Protein AF-A0A936NU50-F1 (afdb_monomer_lite)

Structure (mmCIF, N/CA/C/O backbone):
data_AF-A0A936NU50-F1
#
_entry.id   AF-A0A936NU50-F1
#
loop_
_atom_site.group_PDB
_atom_site.id
_atom_site.type_symbol
_atom_site.label_atom_id
_atom_site.label_alt_id
_atom_site.label_comp_id
_atom_site.label_asym_id
_atom_site.label_entity_id
_atom_site.label_seq_id
_atom_site.pdbx_PDB_ins_code
_atom_site.Cartn_x
_atom_site.Cartn_y
_atom_site.Cartn_z
_atom_site.occupancy
_atom_site.B_iso_or_equiv
_atom_site.auth_seq_id
_atom_site.auth_comp_id
_atom_site.auth_asym_id
_atom_site.auth_atom_id
_atom_site.pdbx_PDB_model_num
ATOM 1 N N . MET A 1 1 ? 65.718 -3.354 26.258 1.00 39.34 1 MET A N 1
ATOM 2 C CA . MET A 1 1 ? 65.824 -1.990 26.816 1.00 39.34 1 MET A CA 1
ATOM 3 C C . MET A 1 1 ? 64.463 -1.358 26.561 1.00 39.34 1 MET A C 1
ATOM 5 O O . MET A 1 1 ? 64.141 -1.176 25.399 1.00 39.34 1 MET A O 1
ATOM 9 N N . SER A 1 2 ? 63.520 -1.492 27.502 1.00 41.97 2 SER A N 1
ATOM 10 C CA . SER A 1 2 ? 63.223 -0.506 28.571 1.00 41.97 2 SER A CA 1
ATOM 11 C C . SER A 1 2 ? 62.653 0.782 27.964 1.00 41.97 2 SER A C 1
ATOM 13 O O . SER A 1 2 ? 63.272 1.312 27.056 1.00 41.97 2 SER A O 1
ATOM 15 N N . ASN A 1 3 ? 61.531 1.359 28.380 1.00 38.62 3 ASN A N 1
ATOM 16 C CA . ASN A 1 3 ? 60.607 1.106 29.481 1.00 38.62 3 ASN A CA 1
ATOM 17 C C . ASN A 1 3 ? 59.268 1.796 29.146 1.00 38.62 3 ASN A C 1
ATOM 19 O O . ASN A 1 3 ? 59.191 2.603 28.223 1.00 38.62 3 ASN A O 1
ATOM 23 N N . SER A 1 4 ? 58.257 1.440 29.933 1.00 49.78 4 SER A N 1
ATOM 24 C CA . SER A 1 4 ? 56.994 2.130 30.203 1.00 49.78 4 SER A CA 1
ATOM 25 C C . SER A 1 4 ? 57.127 3.636 30.460 1.00 49.78 4 SER A C 1
ATOM 27 O O . SER A 1 4 ? 58.107 4.034 31.072 1.00 49.78 4 SER A O 1
ATOM 29 N N . ASP A 1 5 ? 56.087 4.396 30.108 1.00 49.19 5 ASP A N 1
ATOM 30 C CA . ASP A 1 5 ? 55.629 5.643 30.756 1.00 49.19 5 ASP A CA 1
ATOM 31 C C . ASP A 1 5 ? 54.178 5.841 30.260 1.00 49.19 5 ASP A C 1
ATOM 33 O O . ASP A 1 5 ? 53.939 6.074 29.079 1.00 49.19 5 ASP A O 1
ATOM 37 N N . GLU A 1 6 ? 53.136 5.391 30.957 1.00 49.31 6 GLU A N 1
ATOM 38 C CA . GLU A 1 6 ? 52.559 5.894 32.212 1.00 49.31 6 GLU A CA 1
ATOM 39 C C . GLU A 1 6 ? 51.989 7.326 32.095 1.00 49.31 6 GLU A C 1
ATOM 41 O O . GLU A 1 6 ? 52.686 8.323 31.934 1.00 49.31 6 GLU A O 1
ATOM 46 N N . ASN A 1 7 ? 50.653 7.364 32.117 1.00 53.88 7 ASN A N 1
ATOM 47 C CA . ASN A 1 7 ? 49.754 8.520 32.165 1.00 53.88 7 ASN A CA 1
ATOM 48 C C . ASN A 1 7 ? 49.977 9.323 33.466 1.00 53.88 7 ASN A C 1
ATOM 50 O O . ASN A 1 7 ? 50.366 8.722 34.467 1.00 53.88 7 ASN A O 1
ATOM 54 N N . PRO A 1 8 ? 49.600 10.613 33.547 1.00 52.22 8 PRO A N 1
ATOM 55 C CA . PRO A 1 8 ? 48.412 10.850 34.371 1.00 52.22 8 PRO A CA 1
ATOM 56 C C . PRO A 1 8 ? 47.516 12.023 33.939 1.00 52.22 8 PRO A C 1
ATOM 58 O O . PRO A 1 8 ? 47.916 13.180 33.819 1.00 52.22 8 PRO A O 1
ATOM 61 N N . ASN A 1 9 ? 46.238 11.671 33.859 1.00 51.78 9 ASN A N 1
ATOM 62 C CA . ASN A 1 9 ? 45.057 12.500 34.032 1.00 51.78 9 ASN A CA 1
ATOM 63 C C . ASN A 1 9 ? 45.161 13.367 35.308 1.00 51.78 9 ASN A C 1
ATOM 65 O O . ASN A 1 9 ? 45.349 12.828 36.401 1.00 51.78 9 ASN A O 1
ATOM 69 N N . GLN A 1 10 ? 45.018 14.689 35.172 1.00 52.97 10 GLN A N 1
ATOM 70 C CA . GLN A 1 10 ? 45.035 15.658 36.274 1.00 52.97 10 GLN A CA 1
ATOM 71 C C . GLN A 1 10 ? 43.649 16.280 36.501 1.00 52.97 10 GLN A C 1
ATOM 73 O O . GLN A 1 10 ? 43.049 16.800 35.565 1.00 52.97 10 GLN A O 1
ATOM 78 N N . GLY A 1 11 ? 43.244 16.298 37.778 1.00 40.91 11 GLY A N 1
ATOM 79 C CA . GLY A 1 11 ? 42.406 17.323 38.421 1.00 40.91 11 GLY A CA 1
ATOM 80 C C . GLY A 1 11 ? 40.883 17.168 38.294 1.00 40.91 11 GLY A C 1
ATOM 81 O O . GLY A 1 11 ? 40.370 16.843 37.237 1.00 40.91 11 GLY A O 1
ATOM 82 N N . GLU A 1 12 ? 40.053 17.388 39.314 1.00 47.41 12 GLU A N 1
ATOM 83 C CA . GLU A 1 12 ? 40.258 17.744 40.718 1.00 47.41 12 GLU A CA 1
ATOM 84 C C . GLU A 1 12 ? 39.026 17.295 41.525 1.00 47.41 12 GLU A C 1
ATOM 86 O O . GLU A 1 12 ? 37.893 17.335 41.043 1.00 47.41 12 GLU A O 1
ATOM 91 N N . ALA A 1 13 ? 39.260 16.883 42.772 1.00 42.62 13 ALA A N 1
ATOM 92 C CA . ALA A 1 13 ? 38.238 16.651 43.781 1.00 42.62 13 ALA A CA 1
ATOM 93 C C . ALA A 1 13 ? 37.987 17.955 44.560 1.00 42.62 13 ALA A C 1
ATOM 95 O O . ALA A 1 13 ? 38.905 18.484 45.180 1.00 42.62 13 ALA A O 1
ATOM 96 N N . GLY A 1 14 ? 36.745 18.445 44.567 1.00 40.34 14 GLY A N 1
ATOM 97 C CA . GLY A 1 14 ? 36.291 19.561 45.406 1.00 40.34 14 GLY A CA 1
ATOM 98 C C . GLY A 1 14 ? 35.128 19.117 46.295 1.00 40.34 14 GLY A C 1
ATOM 99 O O . GLY A 1 14 ? 34.152 18.559 45.799 1.00 40.34 14 GLY A O 1
ATOM 100 N N . GLY A 1 15 ? 35.258 19.308 47.610 1.00 36.72 15 GLY A N 1
ATOM 101 C CA . GLY A 1 15 ? 34.360 18.762 48.628 1.00 36.72 15 GLY A CA 1
ATOM 102 C C . GLY A 1 15 ? 33.365 19.746 49.261 1.00 36.72 15 GLY A C 1
ATOM 103 O O . GLY A 1 15 ? 33.642 20.934 49.384 1.00 36.72 15 GLY A O 1
ATOM 104 N N . GLY A 1 16 ? 32.272 19.157 49.772 1.00 41.41 16 GLY A N 1
ATOM 105 C CA . GLY A 1 16 ? 31.459 19.574 50.933 1.00 41.41 16 GLY A CA 1
ATOM 106 C C . GLY A 1 16 ? 30.298 20.562 50.694 1.00 41.41 16 GLY A C 1
ATOM 107 O O . GLY A 1 16 ? 30.298 21.252 49.680 1.00 41.41 16 GLY A O 1
ATOM 108 N N . PRO A 1 17 ? 29.333 20.711 51.638 1.00 46.22 17 PRO A N 1
ATOM 109 C CA . PRO A 1 17 ? 28.984 19.875 52.796 1.00 46.22 17 PRO A CA 1
ATOM 110 C C . PRO A 1 17 ? 27.525 19.344 52.776 1.00 46.22 17 PRO A C 1
ATOM 112 O O . PRO A 1 17 ? 26.625 19.906 52.159 1.00 46.22 17 PRO A O 1
ATOM 115 N N . LEU A 1 18 ? 27.297 18.256 53.518 1.00 49.22 18 LEU A N 1
ATOM 116 C CA . LEU A 1 18 ? 25.981 17.722 53.875 1.00 49.22 18 LEU A CA 1
ATOM 117 C C . LEU A 1 18 ? 25.374 18.538 55.028 1.00 49.22 18 LEU A C 1
ATOM 119 O O . LEU A 1 18 ? 25.871 18.467 56.148 1.00 49.22 18 LEU A O 1
ATOM 123 N N . THR A 1 19 ? 24.280 19.247 54.773 1.00 46.94 19 THR A N 1
ATOM 124 C CA . THR A 1 19 ? 23.337 19.820 55.757 1.00 46.94 19 THR A CA 1
ATOM 125 C C . THR A 1 19 ? 22.058 20.150 54.973 1.00 46.94 19 THR A C 1
ATOM 127 O O . THR A 1 19 ? 22.144 20.636 53.857 1.00 46.94 19 THR A O 1
ATOM 130 N N . GLN A 1 20 ? 20.822 19.906 55.397 1.00 44.00 20 GLN A N 1
ATOM 131 C CA . GLN A 1 20 ? 20.214 19.611 56.688 1.00 44.00 20 GLN A CA 1
ATOM 132 C C . GLN A 1 20 ? 18.866 18.930 56.389 1.00 44.00 20 GLN A C 1
ATOM 134 O O . GLN A 1 20 ? 18.114 19.411 55.543 1.00 44.00 20 GLN A O 1
ATOM 139 N N . SER A 1 21 ? 18.523 17.871 57.122 1.00 45.91 21 SER A N 1
ATOM 140 C CA . SER A 1 21 ? 17.117 17.512 57.323 1.00 45.91 21 SER A CA 1
ATOM 141 C C . SER A 1 21 ? 16.506 18.492 58.326 1.00 45.91 21 SER A C 1
ATOM 143 O O . SER A 1 21 ? 17.067 18.632 59.416 1.00 45.91 21 SER A O 1
ATOM 145 N N . PRO A 1 22 ? 15.344 19.100 58.057 1.00 45.12 22 PRO A N 1
ATOM 146 C CA . PRO A 1 22 ? 14.490 19.593 59.116 1.00 45.12 22 PRO A CA 1
ATOM 147 C C . PRO A 1 22 ? 13.537 18.471 59.540 1.00 45.12 22 PRO A C 1
ATOM 149 O O . PRO A 1 22 ? 12.685 18.017 58.780 1.00 45.12 22 PRO A O 1
ATOM 152 N N . ALA A 1 23 ? 13.697 18.017 60.781 1.00 42.28 23 ALA A N 1
ATOM 153 C CA . ALA A 1 23 ? 12.605 17.420 61.531 1.00 42.28 23 ALA A CA 1
ATOM 154 C C . ALA A 1 23 ? 11.706 18.542 62.077 1.00 42.28 23 ALA A C 1
ATOM 156 O O . ALA A 1 23 ? 12.222 19.558 62.543 1.00 42.28 23 ALA A O 1
ATOM 157 N N . SER A 1 24 ? 10.389 18.315 62.038 1.00 40.94 24 SER A N 1
ATOM 158 C CA . SER A 1 24 ? 9.262 18.984 62.734 1.00 40.94 24 SER A CA 1
ATOM 159 C C . SER A 1 24 ? 8.148 19.263 61.715 1.00 40.94 24 SER A C 1
ATOM 161 O O . SER A 1 24 ? 8.421 19.647 60.592 1.00 40.94 24 SER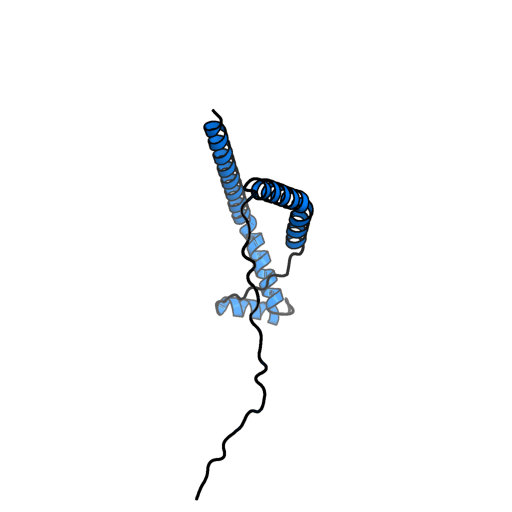 A O 1
ATOM 163 N N . SER A 1 25 ? 6.859 19.081 61.968 1.00 40.53 25 SER A N 1
ATOM 164 C CA . SER A 1 25 ? 6.096 18.765 63.170 1.00 40.53 25 SER A CA 1
ATOM 165 C C . SER A 1 25 ? 4.707 18.303 62.709 1.00 40.53 25 SER A C 1
ATOM 167 O O . SER A 1 25 ? 4.229 18.664 61.635 1.00 40.53 25 SER A O 1
ATOM 169 N N . SER A 1 26 ? 4.061 17.474 63.516 1.00 49.81 26 SER A N 1
ATOM 170 C CA . SER A 1 26 ? 2.702 16.992 63.303 1.00 49.81 26 SER A CA 1
ATOM 171 C C . SER A 1 26 ? 1.661 18.109 63.459 1.00 49.81 26 SER A C 1
ATOM 173 O O . SER A 1 26 ? 1.359 18.495 64.583 1.00 49.81 26 SER A O 1
ATOM 175 N N . SER A 1 27 ? 1.050 18.552 62.361 1.00 51.34 27 SER A N 1
ATOM 176 C CA . SER A 1 27 ? -0.411 18.688 62.236 1.00 51.34 27 SER A CA 1
ATOM 177 C C . SER A 1 27 ? -0.766 19.071 60.801 1.00 51.34 27 SER A C 1
ATOM 179 O O . SER A 1 27 ? -0.312 20.115 60.346 1.00 51.34 27 SER A O 1
ATOM 181 N N . LYS A 1 28 ? -1.576 18.242 60.133 1.00 47.81 28 LYS A N 1
ATOM 182 C CA . LYS A 1 28 ? -2.628 18.587 59.151 1.00 47.81 28 LYS A CA 1
ATOM 183 C C . LYS A 1 28 ? -2.822 17.428 58.171 1.00 47.81 28 LYS A C 1
ATOM 185 O O . LYS A 1 28 ? -2.422 17.471 57.018 1.00 47.81 28 LYS A O 1
ATOM 190 N N . ALA A 1 29 ? -3.540 16.409 58.636 1.00 50.69 29 ALA A N 1
ATOM 191 C CA . ALA A 1 29 ? -4.156 15.417 57.754 1.00 50.69 29 ALA A CA 1
ATOM 192 C C . ALA A 1 29 ? -5.30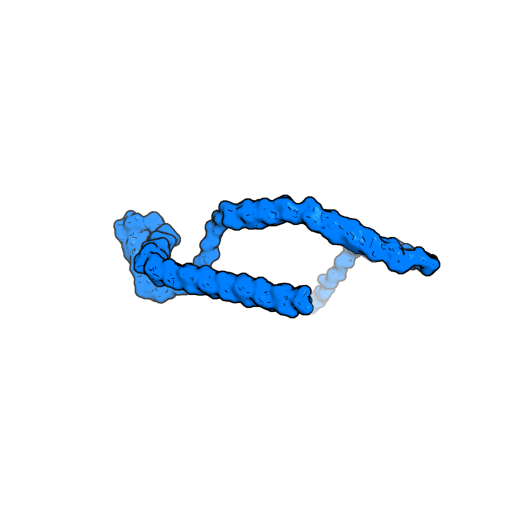1 16.013 56.893 1.00 50.69 29 ALA A C 1
ATOM 194 O O . ALA A 1 29 ? -5.898 15.297 56.099 1.00 50.69 29 ALA A O 1
ATOM 195 N N . GLY A 1 30 ? -5.615 17.308 57.060 1.00 51.66 30 GLY A N 1
ATOM 196 C CA . GLY A 1 30 ? -6.610 18.041 56.271 1.00 51.66 30 GLY A CA 1
ATOM 197 C C . GLY A 1 30 ? -6.042 18.831 55.085 1.00 51.66 30 GLY A C 1
ATOM 198 O O . GLY A 1 30 ? -6.715 18.914 54.070 1.00 51.66 30 GLY A O 1
ATOM 199 N N . GLU A 1 31 ? -4.804 19.347 55.151 1.00 54.22 31 GLU A N 1
ATOM 200 C CA . GLU A 1 31 ? -4.227 20.120 54.026 1.00 54.22 31 GLU A CA 1
ATOM 201 C C . GLU A 1 31 ? -3.935 19.229 52.816 1.00 54.22 31 GLU A C 1
ATOM 203 O O . GLU A 1 31 ? -4.134 19.633 51.679 1.00 54.22 31 GLU A O 1
ATOM 208 N N . THR A 1 32 ? -3.567 17.968 53.046 1.00 61.84 32 THR A N 1
ATOM 209 C CA . THR A 1 32 ? -3.182 17.059 51.962 1.00 61.84 32 THR A CA 1
ATOM 210 C C . THR A 1 32 ? -4.361 16.661 51.069 1.00 61.84 32 THR A C 1
ATOM 212 O O . THR A 1 32 ? -4.156 16.425 49.884 1.00 61.84 32 THR A O 1
ATOM 215 N N . LEU A 1 33 ? -5.594 16.586 51.593 1.00 60.28 33 LEU A N 1
ATOM 216 C CA . LEU A 1 33 ? -6.772 16.264 50.771 1.00 60.28 33 LEU A CA 1
ATOM 217 C C . LEU A 1 33 ? -7.245 17.462 49.940 1.00 60.28 33 LEU A C 1
ATOM 219 O O . LEU A 1 33 ? -7.602 17.275 48.777 1.00 60.28 33 LEU A O 1
ATOM 223 N N . ASP A 1 34 ? -7.213 18.669 50.506 1.00 66.75 34 ASP A N 1
ATOM 224 C CA . ASP A 1 34 ? -7.569 19.896 49.786 1.00 66.75 34 ASP A CA 1
ATOM 225 C C . ASP A 1 34 ? -6.517 20.256 48.718 1.00 66.75 34 ASP A C 1
ATOM 227 O O . ASP A 1 34 ? -6.865 20.685 47.613 1.00 66.75 34 ASP A O 1
ATOM 231 N N . ASP A 1 35 ? -5.237 19.972 48.976 1.00 67.19 35 ASP A N 1
ATOM 232 C CA . ASP A 1 35 ? -4.156 20.112 47.992 1.00 67.19 35 ASP A CA 1
ATOM 233 C C . ASP A 1 35 ? -4.294 19.108 46.838 1.00 67.19 35 ASP A C 1
ATOM 235 O O . ASP A 1 35 ? -4.096 19.444 45.667 1.00 67.19 35 ASP A O 1
ATOM 239 N N . ILE A 1 36 ? -4.704 17.871 47.132 1.00 68.50 36 ILE A N 1
ATOM 240 C CA . ILE A 1 36 ? -4.982 16.873 46.091 1.00 68.50 36 ILE A CA 1
ATOM 241 C C . ILE A 1 36 ? -6.222 17.280 45.281 1.00 68.50 36 ILE A C 1
ATOM 243 O O . ILE A 1 36 ? -6.209 17.180 44.054 1.00 68.50 36 ILE A O 1
ATOM 247 N N . ALA A 1 37 ? -7.275 17.786 45.928 1.00 73.81 37 ALA A N 1
ATOM 248 C CA . ALA A 1 37 ? -8.492 18.230 45.252 1.00 73.81 37 ALA A CA 1
ATOM 249 C C . ALA A 1 37 ? -8.248 19.444 44.340 1.00 73.81 37 ALA A C 1
ATOM 251 O O . ALA A 1 37 ? -8.736 19.473 43.205 1.00 73.81 37 ALA A O 1
ATOM 252 N N . SER A 1 38 ? -7.455 20.415 44.795 1.00 77.56 38 SER A N 1
ATOM 253 C CA . SER A 1 38 ? -7.073 21.580 43.990 1.00 77.56 38 SER A CA 1
ATOM 254 C C . SER A 1 38 ? -6.164 21.188 42.822 1.00 77.56 38 SER A C 1
ATOM 256 O O . SER A 1 38 ? -6.400 21.623 41.695 1.00 77.56 38 SER A O 1
ATOM 258 N N . THR A 1 39 ? -5.234 20.250 43.026 1.00 74.44 39 THR A N 1
ATOM 259 C CA . THR A 1 39 ? -4.388 19.711 41.949 1.00 74.44 39 THR A CA 1
ATOM 260 C C . THR A 1 39 ? -5.208 18.947 40.902 1.00 74.44 39 THR A C 1
ATOM 262 O O . THR A 1 39 ? -4.995 19.115 39.702 1.00 74.44 39 THR A O 1
ATOM 265 N N . LEU A 1 40 ? -6.193 18.141 41.316 1.00 68.50 40 LEU A N 1
ATOM 266 C CA . LEU A 1 40 ? -7.096 17.445 40.392 1.00 68.50 40 LEU A CA 1
ATOM 267 C C . LEU A 1 40 ? -7.979 18.422 39.605 1.00 68.50 40 LEU A C 1
ATOM 269 O O . LEU A 1 40 ? -8.216 18.213 38.413 1.00 68.50 40 LEU A O 1
ATOM 273 N N . ARG A 1 41 ? -8.428 19.513 40.236 1.00 74.31 41 ARG A N 1
ATOM 274 C CA . ARG A 1 41 ? -9.202 20.572 39.577 1.00 74.31 41 ARG A CA 1
ATOM 275 C C . ARG A 1 41 ? -8.364 21.339 38.553 1.00 74.31 41 ARG A C 1
ATOM 277 O O . ARG A 1 41 ? -8.848 21.599 37.450 1.00 74.31 41 ARG A O 1
ATOM 284 N N . ASP A 1 42 ? -7.113 21.637 38.882 1.00 70.31 42 ASP A N 1
ATOM 285 C CA . ASP A 1 42 ? -6.169 22.314 37.992 1.00 70.31 42 ASP A CA 1
ATOM 286 C C . ASP A 1 42 ? -5.741 21.440 36.812 1.00 70.31 42 ASP A C 1
ATOM 288 O O . ASP A 1 42 ? -5.524 21.948 35.709 1.00 70.31 42 ASP A O 1
ATOM 292 N N . LEU A 1 43 ? -5.665 20.120 37.007 1.00 65.50 43 LEU A N 1
ATOM 293 C CA . LEU A 1 43 ? -5.474 19.166 35.918 1.00 65.50 43 LEU A CA 1
ATOM 294 C C . LEU A 1 43 ? -6.701 19.122 35.004 1.00 65.50 43 LEU A C 1
ATOM 296 O O . LEU A 1 43 ? -6.531 19.196 33.792 1.00 65.50 43 LEU A O 1
ATOM 300 N N . PHE A 1 44 ? -7.919 19.080 35.556 1.00 67.75 44 PHE A N 1
ATOM 301 C CA . PHE A 1 44 ? -9.163 19.048 34.774 1.00 67.75 44 PHE A CA 1
ATOM 302 C C . PHE A 1 44 ? -9.383 20.335 33.960 1.00 67.75 44 PHE A C 1
ATOM 304 O O . PHE A 1 44 ? -9.793 20.280 32.802 1.00 67.75 44 PHE A O 1
ATOM 311 N N . ASN A 1 45 ? -9.038 21.494 34.528 1.00 70.06 45 ASN A N 1
ATOM 312 C CA . ASN A 1 45 ? -9.107 22.784 33.836 1.00 70.06 45 ASN A CA 1
ATOM 313 C C . ASN A 1 45 ? -8.002 22.956 32.762 1.00 70.06 45 ASN A C 1
ATOM 315 O O . ASN A 1 45 ? -8.128 23.829 31.908 1.00 70.06 45 ASN A O 1
ATOM 319 N N . ARG A 1 46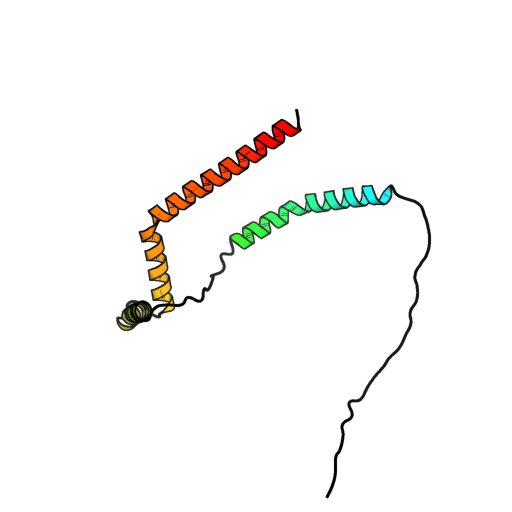 ? -6.949 22.118 32.760 1.00 61.44 46 ARG A N 1
ATOM 320 C CA . ARG A 1 46 ? -5.874 22.075 31.739 1.00 61.44 46 ARG A CA 1
ATOM 321 C C . ARG A 1 46 ? -6.133 21.096 30.580 1.00 61.44 46 ARG A C 1
ATOM 323 O O . ARG A 1 46 ? -5.327 21.033 29.652 1.00 61.44 46 ARG A O 1
ATOM 330 N N . VAL A 1 47 ? -7.237 20.341 30.596 1.00 56.25 47 VAL A N 1
ATOM 331 C CA . VAL A 1 47 ? -7.597 19.365 29.542 1.00 56.25 47 VAL A CA 1
ATOM 332 C C . VAL A 1 47 ? -8.099 19.958 28.202 1.00 56.25 47 VAL A C 1
ATOM 334 O O . VAL A 1 47 ? -8.042 19.230 27.211 1.00 56.25 47 VAL A O 1
ATOM 337 N N . PRO A 1 48 ? -8.509 21.237 28.044 1.00 57.94 48 PRO A N 1
ATOM 338 C CA . PRO A 1 48 ? -8.908 21.726 26.715 1.00 57.94 48 PRO A CA 1
ATOM 339 C C . PRO A 1 48 ? -7.747 21.773 25.706 1.00 57.94 48 PRO A C 1
ATOM 341 O O . PRO A 1 48 ? -7.911 21.415 24.539 1.00 57.94 48 PRO A O 1
ATOM 344 N N . ASP A 1 49 ? -6.548 22.147 26.161 1.00 55.91 49 ASP A N 1
ATOM 345 C CA . ASP A 1 49 ? -5.413 22.411 25.267 1.00 55.91 49 ASP A CA 1
ATOM 346 C C . ASP A 1 49 ? -4.671 21.135 24.841 1.00 55.91 49 ASP A C 1
ATOM 348 O O . ASP A 1 49 ? -3.949 21.125 23.841 1.00 55.91 49 ASP A O 1
ATOM 352 N N . THR A 1 50 ? -4.817 20.040 25.594 1.00 56.06 50 THR A N 1
ATOM 353 C CA . THR A 1 50 ? -4.121 18.771 25.327 1.00 56.06 50 THR A CA 1
ATOM 354 C C . THR A 1 50 ? -4.857 17.909 24.308 1.00 56.06 50 THR A C 1
ATOM 356 O O . THR A 1 50 ? -4.202 17.257 23.495 1.00 56.06 50 THR A O 1
ATOM 359 N N . VAL A 1 51 ? -6.194 17.964 24.279 1.00 59.22 51 VAL A N 1
ATOM 360 C CA . VAL A 1 51 ? -7.006 17.321 23.234 1.00 59.22 51 VAL A CA 1
ATOM 361 C C . VAL A 1 51 ? -6.813 18.045 21.900 1.00 59.22 51 VAL A C 1
ATOM 363 O O . VAL A 1 51 ? -6.569 17.388 20.891 1.00 59.22 51 VAL A O 1
ATOM 366 N N . GLY A 1 52 ? -6.795 19.384 21.904 1.00 56.38 52 GLY A N 1
ATOM 367 C CA . GLY A 1 52 ? -6.495 20.191 20.716 1.00 56.38 52 GLY A CA 1
ATOM 368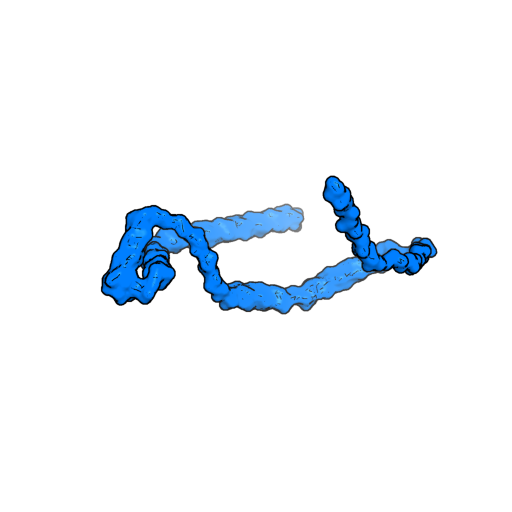 C C . GLY A 1 52 ? -5.122 19.871 20.122 1.00 56.38 52 GLY A C 1
ATOM 369 O O . GLY A 1 52 ? -5.029 19.561 18.942 1.00 56.38 52 GLY A O 1
ATOM 370 N N . LYS A 1 53 ? -4.070 19.809 20.950 1.00 57.59 53 LYS A N 1
ATOM 371 C CA . LYS A 1 53 ? -2.708 19.451 20.507 1.00 57.59 53 LYS A CA 1
ATOM 372 C C . LYS A 1 53 ? -2.550 17.988 20.087 1.00 57.59 53 LYS A C 1
ATOM 374 O O . LYS A 1 53 ? -1.681 17.688 19.271 1.00 57.59 53 LYS A O 1
ATOM 379 N N . ALA A 1 54 ? -3.337 17.065 20.644 1.00 59.44 54 ALA A N 1
ATOM 380 C CA . ALA A 1 54 ? -3.344 15.662 20.224 1.00 59.44 54 ALA A CA 1
ATOM 381 C C . ALA A 1 54 ? -4.031 15.488 18.861 1.00 59.44 54 ALA A C 1
ATOM 383 O O . ALA A 1 54 ? -3.512 14.771 18.008 1.00 59.44 54 ALA A O 1
ATOM 384 N N . VAL A 1 55 ? -5.135 16.204 18.629 1.00 57.47 55 VAL A N 1
ATOM 385 C CA . VAL A 1 55 ? -5.816 16.275 17.328 1.00 57.47 55 VAL A CA 1
ATOM 386 C C . VAL A 1 55 ? -4.943 17.001 16.301 1.00 57.47 55 VAL A C 1
ATOM 388 O O . VAL A 1 55 ? -4.763 16.503 15.199 1.00 57.47 55 VAL A O 1
ATOM 391 N N . GLU A 1 56 ? -4.293 18.103 16.668 1.00 54.41 56 GLU A N 1
ATOM 392 C CA . GLU A 1 56 ? -3.364 18.848 15.806 1.00 54.41 56 GLU A CA 1
ATOM 393 C C . GLU A 1 56 ? -2.095 18.031 15.477 1.00 54.41 56 GLU A C 1
ATOM 395 O O . GLU A 1 56 ? -1.590 18.081 14.358 1.00 54.41 56 GLU A O 1
ATOM 400 N N . ARG A 1 57 ? -1.621 17.175 16.399 1.00 56.28 57 ARG A N 1
ATOM 401 C CA . ARG A 1 57 ? -0.587 16.158 16.112 1.00 56.28 57 ARG A CA 1
ATOM 402 C C . ARG A 1 57 ? -1.075 15.035 15.204 1.00 56.28 57 ARG A C 1
ATOM 404 O O . ARG A 1 57 ? -0.267 14.538 14.430 1.00 56.28 57 ARG A O 1
ATOM 411 N N . ALA A 1 58 ? -2.341 14.635 15.301 1.00 55.38 58 ALA A N 1
ATOM 412 C CA . ALA A 1 58 ? -2.939 13.648 14.403 1.00 55.38 58 ALA A CA 1
ATOM 413 C C . ALA A 1 58 ? -3.177 14.223 12.993 1.00 55.38 58 ALA A C 1
ATOM 415 O O . ALA A 1 58 ? -3.068 13.495 12.012 1.00 55.38 58 ALA A O 1
ATOM 416 N N . MET A 1 59 ? -3.443 15.531 12.889 1.00 54.06 59 MET A N 1
ATOM 417 C CA . MET A 1 59 ? -3.559 16.259 11.618 1.00 54.06 59 MET A CA 1
ATOM 418 C C . MET A 1 59 ? -2.205 16.608 10.994 1.00 54.06 59 MET A C 1
ATOM 420 O O . MET A 1 59 ? -2.131 16.829 9.787 1.00 54.06 59 MET A O 1
ATOM 424 N N . ASN A 1 60 ? -1.122 16.606 11.773 1.00 51.84 60 ASN A N 1
ATOM 425 C CA . ASN A 1 60 ? 0.235 16.614 11.241 1.00 51.84 60 ASN A CA 1
ATOM 426 C C . ASN A 1 60 ? 0.583 15.191 10.781 1.00 51.84 60 ASN A C 1
ATOM 428 O O . ASN A 1 60 ? 1.353 14.486 11.438 1.00 51.84 60 ASN A O 1
ATOM 432 N N . VAL A 1 61 ? -0.063 14.749 9.696 1.00 54.59 61 VAL A N 1
ATOM 433 C CA . VAL A 1 61 ? 0.200 13.478 9.014 1.00 54.59 61 VAL A CA 1
ATOM 434 C C . VAL A 1 61 ? 1.665 13.497 8.602 1.00 54.59 61 VAL A C 1
ATOM 436 O O . VAL A 1 61 ? 2.044 14.078 7.592 1.00 54.59 61 VAL A O 1
ATOM 439 N N . ARG A 1 62 ? 2.521 12.940 9.454 1.00 64.06 62 ARG A N 1
ATOM 440 C CA . ARG A 1 62 ? 3.930 12.774 9.136 1.00 64.06 62 ARG A CA 1
ATOM 441 C C . ARG A 1 62 ? 4.016 11.671 8.101 1.00 64.06 62 ARG A C 1
ATOM 443 O O . ARG A 1 62 ? 3.513 10.571 8.346 1.00 64.06 62 ARG A O 1
ATOM 450 N N . ASP A 1 63 ? 4.684 11.960 6.991 1.00 70.12 63 ASP A N 1
ATOM 451 C CA . ASP A 1 63 ? 5.088 10.934 6.040 1.00 70.12 63 ASP A CA 1
ATOM 452 C C . ASP A 1 63 ? 5.778 9.807 6.815 1.00 70.12 63 ASP A C 1
ATOM 454 O O . ASP A 1 63 ? 6.785 10.008 7.502 1.00 70.12 63 ASP A O 1
ATOM 458 N N . THR A 1 64 ? 5.160 8.627 6.797 1.00 80.19 64 THR A N 1
ATOM 459 C CA . THR A 1 64 ? 5.636 7.470 7.551 1.00 80.19 64 THR A CA 1
ATOM 460 C C . THR A 1 64 ? 6.437 6.588 6.611 1.00 80.19 64 THR A C 1
ATOM 462 O O . THR A 1 64 ? 5.882 5.922 5.740 1.00 80.19 64 THR A O 1
ATOM 465 N N . THR A 1 65 ? 7.755 6.571 6.797 1.00 88.44 65 THR A N 1
ATOM 466 C CA . THR A 1 65 ? 8.643 5.677 6.051 1.00 88.44 65 THR A CA 1
ATOM 467 C C . THR A 1 65 ? 8.651 4.299 6.695 1.00 88.44 65 THR A C 1
ATOM 469 O O . THR A 1 65 ? 8.980 4.153 7.872 1.00 88.44 65 THR A O 1
ATOM 472 N N . VAL A 1 66 ? 8.347 3.276 5.902 1.00 88.88 66 VAL A N 1
ATOM 473 C CA . VAL A 1 66 ? 8.445 1.871 6.305 1.00 88.88 66 VAL A CA 1
ATOM 474 C C . VAL A 1 66 ? 9.537 1.172 5.503 1.00 88.88 66 VAL A C 1
ATOM 476 O O . VAL A 1 66 ? 9.630 1.333 4.288 1.00 88.88 66 VAL A O 1
ATOM 479 N N . LEU A 1 67 ? 10.374 0.381 6.178 1.00 93.56 67 LEU A N 1
ATOM 480 C CA . LEU A 1 67 ? 11.307 -0.526 5.512 1.00 93.56 67 LEU A CA 1
ATOM 481 C C . LEU A 1 67 ? 10.590 -1.855 5.261 1.00 93.56 67 LEU A C 1
ATOM 483 O O . LEU A 1 67 ? 10.198 -2.534 6.209 1.00 93.56 67 LEU A O 1
ATOM 487 N N . ILE A 1 68 ? 10.435 -2.234 3.994 1.00 92.31 68 ILE A N 1
ATOM 488 C CA . ILE A 1 68 ? 9.778 -3.482 3.594 1.00 92.31 68 ILE A CA 1
ATOM 489 C C . ILE A 1 68 ? 10.773 -4.417 2.910 1.00 92.31 68 ILE A C 1
ATOM 491 O O . ILE A 1 68 ? 11.644 -3.980 2.160 1.00 92.31 68 ILE A O 1
ATOM 495 N N . ARG A 1 69 ? 10.638 -5.722 3.159 1.00 95.81 69 ARG A N 1
ATOM 496 C CA . ARG A 1 69 ? 11.342 -6.747 2.382 1.00 95.81 69 ARG A CA 1
ATOM 497 C C . ARG A 1 69 ? 10.489 -7.115 1.178 1.00 95.81 69 ARG A C 1
ATOM 499 O O . ARG A 1 69 ? 9.311 -7.420 1.336 1.00 95.81 69 ARG A O 1
ATOM 506 N N . LEU A 1 70 ? 11.102 -7.116 0.003 1.00 96.12 70 LEU A N 1
ATOM 507 C CA . LEU A 1 70 ? 10.475 -7.541 -1.242 1.00 96.12 70 LEU A CA 1
ATOM 508 C C . LEU A 1 70 ? 11.076 -8.874 -1.683 1.00 96.12 70 LEU A C 1
ATOM 510 O O . LEU A 1 70 ? 12.230 -9.168 -1.371 1.00 96.12 70 LEU A O 1
ATOM 514 N N . SER A 1 71 ? 10.288 -9.677 -2.393 1.00 97.62 71 SER A N 1
ATOM 515 C CA . SER A 1 71 ? 10.832 -10.781 -3.181 1.00 97.62 71 SER A CA 1
ATOM 516 C C . SER A 1 71 ? 11.558 -10.232 -4.409 1.00 97.62 71 SER A C 1
ATOM 518 O O . SER A 1 71 ? 11.245 -9.130 -4.873 1.00 97.62 71 SER A O 1
ATOM 520 N N . ASP A 1 72 ? 12.475 -11.023 -4.965 1.00 97.94 72 ASP A N 1
ATOM 521 C CA . ASP A 1 72 ? 13.229 -10.651 -6.169 1.00 97.94 72 ASP A CA 1
ATOM 522 C C . ASP A 1 72 ? 12.280 -10.294 -7.323 1.00 97.94 72 ASP A C 1
ATOM 524 O O . ASP A 1 72 ? 12.376 -9.216 -7.895 1.00 97.94 72 ASP A O 1
ATOM 528 N N . ALA A 1 73 ? 11.243 -11.108 -7.552 1.00 97.81 73 ALA A N 1
ATOM 529 C CA . ALA A 1 73 ? 10.243 -10.851 -8.592 1.00 97.81 73 ALA A CA 1
ATOM 530 C C . ALA A 1 73 ? 9.505 -9.503 -8.430 1.00 97.81 73 ALA A C 1
ATOM 532 O O . ALA A 1 73 ? 9.237 -8.808 -9.414 1.00 97.81 73 ALA A O 1
ATOM 533 N N . THR A 1 74 ? 9.172 -9.110 -7.196 1.00 96.94 74 THR A N 1
ATOM 534 C CA . THR A 1 74 ? 8.534 -7.810 -6.933 1.00 96.94 74 THR A CA 1
ATOM 535 C C . THR A 1 74 ? 9.529 -6.666 -7.120 1.00 96.94 74 THR A C 1
ATOM 537 O O . THR A 1 74 ? 9.167 -5.626 -7.670 1.00 96.94 74 THR A O 1
ATOM 540 N N . SER A 1 75 ? 10.782 -6.855 -6.693 1.00 97.19 75 SER A N 1
ATOM 541 C CA . SER A 1 75 ? 11.865 -5.894 -6.925 1.00 97.19 75 SER A CA 1
ATOM 542 C C . SER A 1 75 ? 12.068 -5.642 -8.422 1.00 97.19 75 SER A C 1
ATOM 544 O O . SER A 1 75 ? 12.040 -4.488 -8.843 1.00 97.19 75 SER A O 1
ATOM 546 N N . ASP A 1 76 ? 12.165 -6.705 -9.220 1.00 98.25 76 ASP A N 1
ATOM 547 C CA . ASP A 1 76 ? 12.369 -6.640 -10.671 1.00 98.25 76 ASP A CA 1
ATOM 548 C C . ASP A 1 76 ? 11.200 -5.955 -11.389 1.00 98.25 76 ASP A C 1
ATOM 550 O O . ASP A 1 76 ? 11.390 -5.187 -12.335 1.00 98.25 76 ASP A O 1
ATOM 554 N N . SER A 1 77 ? 9.971 -6.186 -10.919 1.00 97.75 77 SER A N 1
ATOM 555 C CA . SER A 1 77 ? 8.780 -5.514 -11.451 1.00 97.75 77 SER A CA 1
ATOM 556 C C . SER A 1 77 ? 8.841 -4.000 -11.221 1.00 97.75 77 SER A C 1
ATOM 558 O O . SER A 1 77 ? 8.541 -3.223 -12.127 1.00 97.75 77 SER A O 1
ATOM 560 N N . ILE A 1 78 ? 9.280 -3.565 -10.035 1.00 97.81 78 ILE A N 1
ATOM 561 C CA . ILE A 1 78 ? 9.491 -2.141 -9.737 1.00 97.81 78 ILE A CA 1
ATOM 562 C C . ILE A 1 78 ? 10.599 -1.570 -10.623 1.00 97.81 78 ILE A C 1
ATOM 564 O O . ILE A 1 78 ? 10.429 -0.498 -11.206 1.00 97.81 78 ILE A O 1
ATOM 568 N N . ASP A 1 79 ? 11.715 -2.285 -10.756 1.00 98.12 79 ASP A N 1
ATOM 569 C CA . ASP A 1 79 ? 12.846 -1.836 -11.567 1.00 98.12 79 ASP A CA 1
ATOM 570 C C . ASP A 1 79 ? 12.470 -1.738 -13.051 1.00 98.12 79 ASP A C 1
ATOM 572 O O . ASP A 1 79 ? 12.897 -0.806 -13.734 1.00 98.12 79 ASP A O 1
ATOM 576 N N . THR A 1 80 ? 11.587 -2.613 -13.538 1.00 98.38 80 THR A N 1
ATOM 577 C CA . THR A 1 80 ? 11.028 -2.547 -14.895 1.00 98.38 80 THR A CA 1
ATOM 578 C C . THR A 1 80 ? 10.244 -1.255 -15.117 1.00 98.38 80 THR A C 1
ATOM 580 O O . THR A 1 80 ? 10.435 -0.592 -16.134 1.00 98.38 80 THR A O 1
ATOM 583 N N . LEU A 1 81 ? 9.399 -0.853 -14.162 1.00 97.94 81 LEU A N 1
ATOM 584 C CA . LEU A 1 81 ? 8.604 0.376 -14.267 1.00 97.94 81 LEU A CA 1
ATOM 585 C C . LEU A 1 81 ? 9.479 1.639 -14.304 1.00 97.94 81 LEU A C 1
ATOM 587 O O . LEU A 1 81 ? 9.194 2.575 -15.054 1.00 97.94 81 LEU A O 1
ATOM 591 N N . VAL A 1 82 ? 10.559 1.658 -13.522 1.00 98.38 82 VAL A N 1
ATOM 592 C CA . VAL A 1 82 ? 11.543 2.750 -13.542 1.00 98.38 82 VAL A CA 1
ATOM 593 C C . VAL A 1 82 ? 12.346 2.733 -14.845 1.00 98.38 82 VAL A C 1
ATOM 595 O O . VAL A 1 82 ? 12.497 3.768 -15.487 1.00 98.38 82 VAL A O 1
ATOM 598 N N . SER A 1 83 ? 12.811 1.560 -15.283 1.00 98.19 83 SER A N 1
ATOM 599 C CA . SER A 1 83 ? 13.597 1.408 -16.519 1.00 98.19 83 SER A CA 1
ATOM 600 C C . SER A 1 83 ? 12.799 1.769 -17.771 1.00 98.19 83 SER A C 1
ATOM 602 O O . SER A 1 83 ? 13.354 2.304 -18.726 1.00 98.19 83 SER A O 1
ATOM 604 N N . ALA A 1 84 ? 11.487 1.527 -17.757 1.00 98.12 84 ALA A N 1
ATOM 605 C CA . ALA A 1 84 ? 10.567 1.950 -18.807 1.00 98.12 84 ALA A CA 1
ATOM 606 C C . ALA A 1 84 ? 10.287 3.468 -18.801 1.00 98.12 84 ALA A C 1
ATOM 608 O O . ALA A 1 84 ? 9.587 3.962 -19.681 1.00 98.12 84 ALA A O 1
ATOM 609 N N . GLY A 1 85 ? 10.801 4.210 -17.813 1.00 97.44 85 GLY A N 1
ATOM 610 C CA . GLY A 1 85 ? 10.604 5.653 -17.673 1.00 97.44 85 GLY A CA 1
ATOM 611 C C . GLY A 1 85 ? 9.220 6.060 -17.163 1.00 97.44 85 GLY A C 1
ATOM 612 O O . GLY A 1 85 ? 8.894 7.243 -17.205 1.00 97.44 85 GLY A O 1
ATOM 613 N N . ILE A 1 86 ? 8.406 5.113 -16.677 1.00 97.75 86 ILE A N 1
ATOM 614 C CA . ILE A 1 86 ? 7.060 5.396 -16.147 1.00 97.75 86 ILE A CA 1
ATOM 615 C C . ILE A 1 86 ? 7.164 6.146 -14.814 1.00 97.75 86 ILE A C 1
ATOM 617 O O . ILE A 1 86 ? 6.395 7.069 -14.556 1.00 97.75 86 ILE A O 1
ATOM 621 N N . PHE A 1 87 ? 8.145 5.779 -13.985 1.00 98.12 87 PHE A N 1
ATOM 622 C CA . PHE A 1 87 ? 8.428 6.441 -12.713 1.00 98.12 87 PHE A CA 1
ATOM 623 C C . PHE A 1 87 ? 9.870 6.921 -12.645 1.00 98.12 87 PHE A C 1
ATOM 625 O O . PHE A 1 87 ? 10.782 6.308 -13.198 1.00 98.12 87 PHE A O 1
ATOM 632 N N . ARG A 1 88 ? 10.082 8.008 -11.899 1.00 97.00 88 ARG A N 1
ATOM 633 C CA . ARG A 1 88 ? 11.399 8.634 -11.739 1.00 97.00 88 ARG A CA 1
ATOM 634 C C . ARG A 1 88 ? 12.329 7.840 -10.819 1.00 97.00 88 ARG A C 1
ATOM 636 O O . ARG A 1 88 ? 13.545 7.998 -10.892 1.00 97.00 88 ARG A O 1
ATOM 643 N N . GLY A 1 89 ? 11.767 7.001 -9.953 1.00 97.56 89 GLY A N 1
ATOM 644 C CA . GLY A 1 89 ? 12.522 6.167 -9.030 1.00 97.56 89 GLY A CA 1
ATOM 645 C C . GLY A 1 89 ? 11.675 5.079 -8.378 1.00 97.56 89 GLY A C 1
ATOM 646 O O . GLY A 1 89 ? 10.448 5.068 -8.470 1.00 97.56 89 GLY A O 1
ATOM 647 N N . ARG A 1 90 ? 12.360 4.154 -7.697 1.00 96.81 90 ARG A N 1
ATOM 648 C CA . ARG A 1 90 ? 11.745 2.964 -7.087 1.00 96.81 90 ARG A CA 1
ATOM 649 C C . ARG A 1 90 ? 10.743 3.302 -5.986 1.00 96.81 90 ARG A C 1
ATOM 651 O O . ARG A 1 90 ? 9.735 2.619 -5.866 1.00 96.81 90 ARG A O 1
ATOM 658 N N . ALA A 1 91 ? 11.023 4.338 -5.194 1.00 95.12 91 ALA A N 1
ATOM 659 C CA . ALA A 1 91 ? 10.133 4.777 -4.121 1.00 95.12 91 ALA A CA 1
ATOM 660 C C . ALA A 1 91 ? 8.782 5.255 -4.675 1.00 95.12 91 ALA A C 1
ATOM 662 O O . ALA A 1 91 ? 7.748 4.822 -4.179 1.00 95.12 91 ALA A O 1
ATOM 663 N N . ASP A 1 92 ? 8.798 6.054 -5.747 1.00 95.50 92 ASP A N 1
ATOM 664 C CA . ASP A 1 92 ? 7.583 6.560 -6.397 1.00 95.50 92 ASP A CA 1
ATOM 665 C C . ASP A 1 92 ? 6.753 5.410 -6.986 1.00 95.50 92 ASP A C 1
ATOM 667 O O . ASP A 1 92 ? 5.548 5.326 -6.759 1.00 95.50 92 ASP A O 1
ATOM 671 N N . ALA A 1 93 ? 7.411 4.478 -7.685 1.00 97.38 93 ALA A N 1
ATOM 672 C CA . ALA A 1 93 ? 6.760 3.289 -8.234 1.00 97.38 93 ALA A CA 1
ATOM 673 C C . ALA A 1 93 ? 6.156 2.402 -7.131 1.00 97.38 93 ALA A C 1
ATOM 675 O O . ALA A 1 93 ? 5.027 1.933 -7.256 1.00 97.38 93 ALA A O 1
ATOM 676 N N . ALA A 1 94 ? 6.887 2.182 -6.033 1.00 96.62 94 ALA A N 1
ATOM 677 C CA . ALA A 1 94 ? 6.406 1.390 -4.907 1.00 96.62 94 ALA A CA 1
ATOM 678 C C . ALA A 1 94 ? 5.219 2.059 -4.202 1.00 96.62 94 ALA A C 1
ATOM 680 O O . ALA A 1 94 ? 4.230 1.386 -3.919 1.00 96.62 94 ALA A O 1
ATOM 681 N N . ALA A 1 95 ? 5.289 3.371 -3.956 1.00 95.06 95 ALA A N 1
ATOM 682 C CA . ALA A 1 95 ? 4.197 4.131 -3.355 1.00 95.06 95 ALA A CA 1
ATOM 683 C C . ALA A 1 95 ? 2.926 4.042 -4.210 1.00 95.06 95 ALA A C 1
ATOM 685 O O . ALA A 1 95 ? 1.864 3.709 -3.687 1.00 95.06 95 ALA A O 1
ATOM 686 N N . PHE A 1 96 ? 3.060 4.232 -5.526 1.00 96.31 96 PHE A N 1
ATOM 687 C CA . PHE A 1 96 ? 1.956 4.079 -6.471 1.00 96.31 96 PHE A CA 1
ATOM 688 C C . PHE A 1 96 ? 1.332 2.678 -6.411 1.00 96.31 96 PHE A C 1
ATOM 690 O O . PHE A 1 96 ? 0.121 2.543 -6.261 1.00 96.31 96 PHE A O 1
ATOM 697 N N . LEU A 1 97 ? 2.148 1.622 -6.483 1.00 96.75 97 LEU A N 1
ATOM 698 C CA . LEU A 1 97 ? 1.648 0.244 -6.454 1.00 96.75 97 LEU A CA 1
ATOM 699 C C . LEU A 1 97 ? 0.956 -0.104 -5.130 1.00 96.75 97 LEU A C 1
ATOM 701 O O . LEU A 1 97 ? -0.039 -0.828 -5.132 1.00 96.75 97 LEU A O 1
ATOM 705 N N . VAL A 1 98 ? 1.458 0.406 -4.002 1.00 95.88 98 VAL A N 1
ATOM 706 C CA . VAL A 1 98 ? 0.814 0.232 -2.692 1.00 95.88 98 VAL A CA 1
ATOM 707 C C . VAL A 1 98 ? -0.540 0.938 -2.663 1.00 95.88 98 VAL A C 1
ATOM 709 O O . VAL A 1 98 ? -1.521 0.344 -2.217 1.00 95.88 98 VAL A O 1
ATOM 712 N N . GLU A 1 99 ? -0.622 2.168 -3.168 1.00 95.56 99 GLU A N 1
ATOM 713 C CA . GLU A 1 99 ? -1.873 2.927 -3.218 1.00 95.56 99 GLU A CA 1
ATOM 714 C C . GLU A 1 99 ? -2.922 2.238 -4.104 1.00 95.56 99 GLU A C 1
ATOM 716 O O . GLU A 1 99 ? -4.065 2.043 -3.683 1.00 95.56 99 GLU A O 1
ATOM 721 N N . GLU A 1 100 ? -2.530 1.791 -5.298 1.00 97.50 100 GLU A N 1
ATOM 722 C CA . GLU A 1 100 ? -3.414 1.042 -6.193 1.00 97.50 100 GLU A CA 1
ATOM 723 C C . GLU A 1 100 ? -3.824 -0.310 -5.599 1.00 97.50 100 GLU A C 1
ATOM 725 O O . GLU A 1 100 ? -4.983 -0.711 -5.710 1.00 97.50 100 GLU A O 1
ATOM 730 N N . GLY A 1 101 ? -2.921 -0.984 -4.882 1.00 97.00 101 GLY A N 1
ATOM 731 C CA . GLY A 1 101 ? -3.244 -2.192 -4.125 1.00 97.00 101 GLY A CA 1
ATOM 732 C C . GLY A 1 101 ? -4.309 -1.946 -3.052 1.00 97.00 101 GLY A C 1
ATOM 733 O O . GLY A 1 101 ? -5.245 -2.737 -2.917 1.00 97.00 101 GLY A O 1
ATOM 734 N N . ILE A 1 102 ? -4.221 -0.826 -2.326 1.00 96.31 102 ILE A N 1
ATOM 735 C CA . ILE A 1 102 ? -5.225 -0.430 -1.327 1.00 96.31 102 ILE A CA 1
ATOM 736 C C . ILE A 1 102 ? -6.570 -0.140 -2.002 1.00 96.31 102 ILE A C 1
ATOM 738 O O . ILE A 1 102 ? -7.599 -0.652 -1.554 1.00 96.31 102 ILE A O 1
ATOM 742 N N . LYS A 1 103 ? -6.580 0.621 -3.104 1.00 97.00 103 LYS A N 1
ATOM 743 C CA . LYS A 1 103 ? -7.803 0.932 -3.866 1.00 97.00 103 LYS A CA 1
ATOM 744 C C . LYS A 1 103 ? -8.473 -0.329 -4.409 1.00 97.00 103 LYS A C 1
ATOM 746 O O . LYS A 1 103 ? -9.686 -0.501 -4.251 1.00 97.00 103 LYS A O 1
ATOM 751 N N . ALA A 1 104 ? -7.689 -1.239 -4.985 1.00 98.12 104 ALA A N 1
ATOM 752 C CA . ALA A 1 104 ? -8.171 -2.517 -5.499 1.00 98.12 104 ALA A CA 1
ATOM 753 C C . ALA A 1 104 ? -8.816 -3.380 -4.400 1.00 98.12 104 ALA A C 1
ATOM 755 O O . ALA A 1 104 ? -9.752 -4.130 -4.670 1.00 98.12 104 ALA A O 1
ATOM 756 N N . GLN A 1 105 ? -8.357 -3.240 -3.153 1.00 97.69 105 GLN A N 1
ATOM 757 C CA . GLN A 1 105 ? -8.889 -3.944 -1.983 1.00 97.69 105 GLN A CA 1
ATOM 758 C C . GLN A 1 105 ? -9.890 -3.110 -1.162 1.00 97.69 105 GLN A C 1
ATOM 760 O O . GLN A 1 105 ? -10.221 -3.479 -0.035 1.00 97.69 105 GLN A O 1
ATOM 765 N N . SER A 1 106 ? -10.426 -2.014 -1.708 1.00 96.38 106 SER A N 1
ATOM 766 C CA . SER A 1 106 ? -11.354 -1.103 -1.012 1.00 96.38 106 SER A CA 1
ATOM 767 C C . SER A 1 106 ? -12.529 -1.810 -0.325 1.00 96.38 106 SER A C 1
ATOM 769 O O . SER A 1 106 ? -12.841 -1.510 0.825 1.00 96.38 106 SER A O 1
ATOM 771 N N . GLN A 1 107 ? -13.144 -2.805 -0.974 1.00 97.50 107 GLN A N 1
ATOM 772 C CA . GLN A 1 107 ? -14.245 -3.573 -0.376 1.00 97.50 107 GLN A CA 1
ATOM 773 C C . GLN A 1 107 ? -13.825 -4.355 0.875 1.00 97.50 107 GLN A C 1
ATOM 775 O O . GLN A 1 107 ? -14.611 -4.481 1.813 1.00 97.50 107 GLN A O 1
ATOM 780 N N . LEU A 1 108 ? -12.607 -4.903 0.896 1.00 97.62 108 LEU A N 1
ATOM 781 C CA . LEU A 1 108 ? -12.080 -5.609 2.062 1.00 97.62 108 LEU A CA 1
ATOM 782 C C . LEU A 1 108 ? -11.894 -4.632 3.224 1.00 97.62 108 LEU A C 1
ATOM 784 O O . LEU A 1 108 ? -12.360 -4.905 4.329 1.00 97.62 108 LEU A O 1
ATOM 788 N N . PHE A 1 109 ? -11.267 -3.484 2.962 1.00 97.19 109 PHE A N 1
ATOM 789 C CA . PHE A 1 109 ? -11.078 -2.448 3.974 1.00 97.19 109 PHE A CA 1
ATOM 790 C C . PHE A 1 109 ? -12.409 -1.927 4.517 1.00 97.19 109 PHE A C 1
ATOM 792 O O . PHE A 1 109 ? -12.537 -1.797 5.732 1.00 97.19 109 PHE A O 1
ATOM 799 N N . GLN A 1 110 ? -13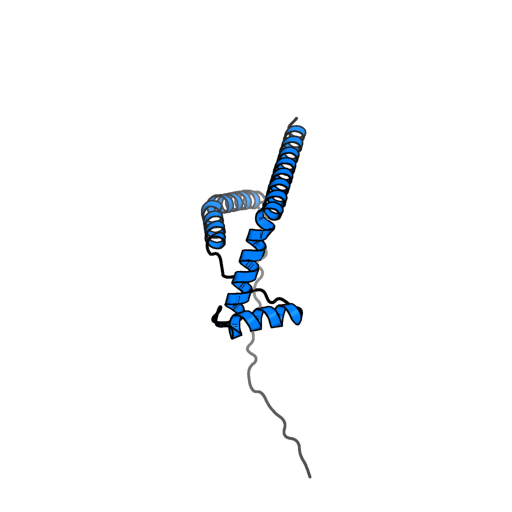.415 -1.723 3.660 1.00 97.56 110 GLN A N 1
ATOM 800 C CA . GLN A 1 110 ? -14.749 -1.315 4.101 1.00 97.56 110 GLN A CA 1
ATOM 801 C C . GLN A 1 110 ? -15.357 -2.338 5.067 1.00 97.56 110 GLN A C 1
ATOM 803 O O . GLN A 1 110 ? -15.778 -1.977 6.159 1.00 97.56 110 GLN A O 1
ATOM 808 N N . ARG A 1 111 ? -15.321 -3.633 4.727 1.00 98.06 111 ARG A N 1
ATOM 809 C CA . ARG A 1 111 ? -15.840 -4.694 5.611 1.00 98.06 111 ARG A CA 1
ATOM 810 C C . ARG A 1 111 ? -15.114 -4.742 6.955 1.00 98.06 111 ARG A C 1
ATOM 812 O O . ARG A 1 111 ? -15.745 -4.991 7.979 1.00 98.06 111 ARG A O 1
ATOM 819 N N . ILE A 1 112 ? -13.796 -4.534 6.956 1.00 97.88 112 ILE A N 1
ATOM 820 C CA . ILE A 1 112 ? -13.004 -4.456 8.190 1.00 97.88 112 ILE A CA 1
ATOM 821 C C . ILE A 1 112 ? -13.463 -3.258 9.029 1.00 97.88 112 ILE A C 1
ATOM 823 O O . ILE A 1 112 ? -13.705 -3.420 10.222 1.00 97.88 112 ILE A O 1
ATOM 827 N N . GLN A 1 113 ? -13.620 -2.082 8.416 1.00 97.25 113 GLN A N 1
ATOM 828 C CA . GLN A 1 113 ? -14.085 -0.874 9.102 1.00 97.25 113 GLN A CA 1
ATOM 829 C C . GLN A 1 113 ? -15.480 -1.064 9.700 1.00 97.25 113 GLN A C 1
ATOM 831 O O . GLN A 1 113 ? -15.658 -0.808 10.888 1.00 97.25 113 GLN A O 1
ATOM 836 N N . ASP A 1 114 ? -16.426 -1.603 8.928 1.00 97.81 114 ASP A N 1
ATOM 837 C CA . ASP A 1 114 ? -17.791 -1.867 9.392 1.00 97.81 114 ASP A CA 1
ATOM 838 C C . ASP A 1 114 ? -17.789 -2.759 10.644 1.00 97.81 114 ASP A C 1
ATOM 840 O O . ASP A 1 114 ? -18.486 -2.489 11.625 1.00 97.81 114 ASP A O 1
ATOM 844 N N . LYS A 1 115 ? -16.955 -3.809 10.646 1.00 98.00 115 LYS A N 1
ATOM 845 C CA . LYS A 1 115 ? -16.832 -4.728 11.785 1.00 98.00 115 LYS A CA 1
ATOM 846 C C . LYS A 1 115 ? -16.146 -4.102 12.991 1.00 98.00 115 LYS A C 1
ATOM 848 O O . LYS A 1 115 ? -16.550 -4.376 14.118 1.00 98.00 115 LYS A O 1
ATOM 853 N N . LEU A 1 116 ? -15.148 -3.246 12.785 1.00 97.62 116 LEU A N 1
ATOM 854 C CA . LEU A 1 116 ? -14.533 -2.489 13.876 1.00 97.62 116 LEU A CA 1
ATOM 855 C C . LEU A 1 116 ? -15.535 -1.520 14.519 1.00 97.62 116 LEU A C 1
ATOM 857 O O . LEU A 1 116 ? -15.587 -1.430 15.743 1.00 97.62 116 LEU A O 1
ATOM 861 N N . THR A 1 117 ? -16.374 -0.850 13.724 1.00 97.25 117 THR A N 1
ATOM 862 C CA . THR A 1 117 ? -17.442 0.018 14.241 1.00 97.25 117 THR A CA 1
ATOM 863 C C . THR A 1 117 ? -18.470 -0.765 15.054 1.00 97.25 117 THR A C 1
ATOM 865 O O . THR A 1 117 ? -18.886 -0.312 16.119 1.00 97.25 117 THR A O 1
ATOM 868 N N . GLU A 1 118 ? -18.854 -1.957 14.593 1.00 97.38 118 GLU A N 1
ATOM 869 C CA . GLU A 1 118 ? -19.751 -2.845 15.338 1.00 97.38 118 GLU A CA 1
ATOM 870 C C . GLU A 1 118 ? -19.145 -3.258 16.689 1.00 97.38 118 GLU A C 1
ATOM 872 O O . GLU A 1 118 ? -19.824 -3.193 17.713 1.00 97.38 118 GLU A O 1
ATOM 877 N N . ILE A 1 119 ? -17.854 -3.608 16.713 1.00 97.44 119 ILE A N 1
ATOM 878 C CA . ILE A 1 119 ? -17.134 -3.933 17.951 1.00 97.44 119 ILE A CA 1
ATOM 879 C C . ILE A 1 119 ? -17.155 -2.751 18.922 1.00 97.44 119 ILE A C 1
ATOM 881 O O . ILE A 1 119 ? -17.470 -2.943 20.093 1.00 97.44 119 ILE A O 1
ATOM 885 N N . GLU A 1 120 ? -16.846 -1.536 18.471 1.00 96.12 120 GLU A N 1
ATOM 886 C CA . GLU A 1 120 ? -16.846 -0.363 19.356 1.00 96.12 120 GLU A CA 1
ATOM 887 C C . GLU A 1 120 ? -18.246 -0.061 19.906 1.00 96.12 120 GLU A C 1
ATOM 889 O O . GLU A 1 120 ? -18.391 0.162 21.108 1.00 96.12 120 GLU A O 1
ATOM 894 N N . LYS A 1 121 ? -19.295 -0.192 19.084 1.00 96.56 121 LYS A N 1
ATOM 895 C CA . LYS A 1 121 ? -20.681 -0.073 19.554 1.00 96.56 121 LYS A CA 1
ATOM 896 C C . LYS A 1 121 ? -20.995 -1.088 20.657 1.00 96.56 121 LYS A C 1
ATOM 898 O O . LYS A 1 121 ? -21.521 -0.710 21.700 1.00 96.56 121 LYS A O 1
ATOM 903 N N . LEU A 1 122 ? -20.635 -2.357 20.462 1.00 97.00 122 LEU A N 1
ATOM 904 C CA . LEU A 1 122 ? -20.843 -3.403 21.468 1.00 97.00 122 LEU A CA 1
ATOM 905 C C . LEU A 1 122 ? -20.056 -3.127 22.76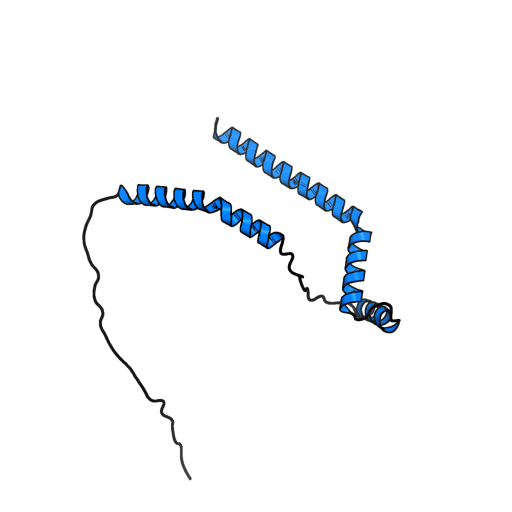0 1.00 97.00 122 LEU A C 1
ATOM 907 O O . LEU A 1 122 ? -20.560 -3.362 23.859 1.00 97.00 122 LEU A O 1
ATOM 911 N N . ARG A 1 123 ? -18.826 -2.605 22.654 1.00 94.81 123 ARG A N 1
ATOM 912 C CA . ARG A 1 123 ? -18.015 -2.212 23.821 1.00 94.81 123 ARG A CA 1
ATOM 913 C C . ARG A 1 123 ? -18.666 -1.079 24.601 1.00 94.81 123 ARG A C 1
ATOM 915 O O . ARG A 1 123 ? -18.618 -1.090 25.832 1.00 94.81 123 ARG A O 1
ATOM 922 N N . ASP A 1 124 ? -19.269 -0.122 23.910 1.00 95.19 124 ASP A N 1
ATOM 923 C CA . ASP A 1 124 ? -19.978 0.975 24.551 1.00 95.19 124 ASP A CA 1
ATOM 924 C C . ASP A 1 124 ? -21.284 0.507 25.188 1.00 95.19 124 ASP A C 1
ATOM 926 O O . ASP A 1 124 ? -21.534 0.854 26.341 1.00 95.19 124 ASP A O 1
ATOM 930 N N . GLU A 1 125 ? -22.075 -0.332 24.520 1.00 94.06 125 GLU A N 1
ATOM 931 C CA . GLU A 1 125 ? -23.284 -0.936 25.100 1.00 94.06 125 GLU A CA 1
ATOM 932 C C . GLU A 1 125 ? -22.973 -1.680 26.408 1.00 94.06 125 GLU A C 1
ATOM 934 O O . GLU A 1 125 ? -23.618 -1.427 27.427 1.00 94.06 125 GLU A O 1
ATOM 939 N N . LEU A 1 126 ? -21.918 -2.501 26.421 1.00 93.38 126 LEU A N 1
ATOM 940 C CA . LEU A 1 126 ? -21.449 -3.206 27.618 1.00 93.38 126 LEU A CA 1
ATOM 941 C C . LEU A 1 126 ? -21.066 -2.238 28.752 1.00 93.38 126 LEU A C 1
ATOM 943 O O . LEU A 1 126 ? -21.402 -2.447 29.917 1.00 93.38 126 LEU A O 1
ATOM 947 N N . ARG A 1 127 ? -20.350 -1.153 28.433 1.00 93.00 127 ARG A N 1
ATOM 948 C CA . ARG A 1 127 ? -19.970 -0.138 29.431 1.00 93.00 127 ARG A CA 1
ATOM 949 C C . ARG A 1 127 ? -21.189 0.566 30.022 1.00 93.00 127 ARG A C 1
ATOM 951 O O . ARG A 1 127 ? -21.148 0.934 31.195 1.00 93.00 127 ARG A O 1
ATOM 958 N N . HIS A 1 128 ? -22.235 0.783 29.228 1.00 92.31 128 HIS A N 1
ATOM 959 C CA . HIS A 1 128 ? -23.468 1.409 29.697 1.00 92.31 128 HIS A CA 1
ATOM 960 C C . HIS A 1 128 ? -24.288 0.457 30.574 1.00 92.31 128 HIS A C 1
ATOM 962 O O . HIS A 1 128 ? -24.723 0.890 31.638 1.00 92.31 128 HIS A O 1
ATOM 968 N N . SER A 1 129 ? -24.425 -0.821 30.199 1.00 86.56 129 SER A N 1
ATOM 969 C CA . SER A 1 129 ? -25.189 -1.800 30.989 1.00 86.56 129 SER A CA 1
ATOM 970 C C . SER A 1 129 ? -24.569 -2.053 32.367 1.00 86.56 129 SER A C 1
ATOM 972 O O . SER A 1 129 ? -25.260 -2.085 33.377 1.00 86.56 129 SER A O 1
ATOM 974 N N . VAL A 1 130 ? -23.239 -2.145 32.451 1.00 90.19 130 VAL A N 1
ATOM 975 C CA . VAL A 1 130 ? -22.559 -2.327 33.746 1.00 90.19 130 VAL A CA 1
ATOM 976 C C . VAL A 1 130 ? -22.681 -1.076 34.625 1.00 90.19 130 VAL A C 1
ATOM 978 O O . VAL A 1 130 ? -22.809 -1.185 35.841 1.00 90.19 130 VAL A O 1
ATOM 981 N N . LYS A 1 131 ? -22.668 0.130 34.040 1.00 78.94 131 LYS A N 1
ATOM 982 C CA . LYS A 1 131 ? -22.874 1.373 34.803 1.00 78.94 131 LYS A CA 1
ATOM 983 C C . LYS A 1 131 ? -24.294 1.499 35.348 1.00 78.94 131 LYS A C 1
ATOM 985 O O . LYS A 1 131 ? -24.438 2.012 36.454 1.00 78.94 131 LYS A O 1
ATOM 990 N N . SER A 1 132 ? -25.311 1.062 34.601 1.00 70.94 132 SER A N 1
ATOM 991 C CA . SER A 1 132 ? -26.695 1.067 35.089 1.00 70.94 132 SER A CA 1
ATOM 992 C C . SER A 1 132 ? -26.899 0.076 36.232 1.00 70.94 132 SER A C 1
ATOM 994 O O . SER A 1 132 ? -27.577 0.412 37.196 1.00 70.94 132 SER A O 1
ATOM 996 N N . ASP A 1 133 ? -26.253 -1.089 36.173 1.00 66.62 133 ASP A N 1
ATOM 997 C CA . ASP A 1 133 ? -26.410 -2.138 37.188 1.00 66.62 133 ASP A CA 1
ATOM 998 C C . ASP A 1 133 ? -25.673 -1.822 38.501 1.00 66.62 133 ASP A C 1
ATOM 1000 O O . ASP A 1 133 ? -26.074 -2.286 39.560 1.00 66.62 133 ASP A O 1
ATOM 1004 N N . VAL A 1 134 ? -24.608 -1.013 38.463 1.00 71.94 134 VAL A N 1
ATOM 1005 C CA . VAL A 1 134 ? -23.864 -0.576 39.666 1.00 71.94 134 VAL A CA 1
ATOM 1006 C C . VAL A 1 134 ? -24.552 0.597 40.393 1.00 71.94 134 VAL A C 1
ATOM 1008 O O . VAL A 1 134 ? -24.191 0.914 41.525 1.00 71.94 134 VAL A O 1
ATOM 1011 N N . GLN A 1 135 ? -25.522 1.265 39.759 1.00 53.25 135 GLN A N 1
ATOM 1012 C CA . GLN A 1 135 ? -26.249 2.415 40.325 1.00 53.25 135 GLN A CA 1
ATOM 1013 C C . GLN A 1 135 ? -27.664 2.077 40.829 1.00 53.25 135 GLN A C 1
ATOM 1015 O O . GLN A 1 135 ? -28.326 2.966 41.370 1.00 53.25 135 GLN A O 1
ATOM 1020 N N . ALA A 1 136 ? -28.115 0.831 40.652 1.00 49.25 136 ALA A N 1
ATOM 1021 C CA . ALA A 1 136 ? -29.363 0.290 41.196 1.00 49.25 136 ALA A CA 1
ATOM 1022 C C . ALA A 1 136 ? -29.104 -0.476 42.503 1.00 49.25 136 ALA A C 1
ATOM 1024 O O . ALA A 1 136 ? -29.970 -0.388 43.403 1.00 49.25 136 ALA A O 1
#

Sequence (136 aa):
MSNSDENPNQGEAGGGPLTQSPASSSSKAGETLDDIASTLRDLFNRVPDTVGKAVERAMNVRDTTVLIRLSDATSDSIDTLVSAGIFRGRADAAAFLVEEGIKAQSQLFQRIQDKLTEIEKLRDELRHSVKSDVQA

Foldseek 3Di:
DDDDDDDDDDDDDDDDDDDDDDDDDDDDPPVVVVVVVVVVVVVVVVPPVVVVVVVVVVVPPPPDDDDDDDDPVVVVVLVVCVVVVVDVDSVRSVVVVVVVVCVVCVVVVVVVVVVVVVVVVVVVVVVVVVVVVVVD

Radius of gyration: 32.36 Å; chains: 1; bounding box: 95×34×82 Å

Secondary structure (DSSP, 8-state):
----------------------------TTHHHHHHHHHHHHHHHTHHHHHHHHHHHHHS-----------HHHHHHHHHHHHTTSSSSHHHHHHHHHHHHHHHTHHHHHHHHHHHHHHHHHHHHHHHHHHHHT--

pLDDT: mean 75.47, std 21.73, range [36.72, 98.38]